Protein AF-A0A6S7JCU4-F1 (afdb_monomer_lite)

Sequence (173 aa):
MGNRPIPNNWPWWSVKTTSAKACEDSYLEITNENRSSEYTNVTKLIKIHRVNGGGKKRCFNTWSDLFYVPKKFSDQWQRISFVFHKNRVFLEVAVPTIMSFLDLHDSWEKHYGLYLPDKYGSINFADGKLVWINYNYDIKFIHPVKFLGNVAKPNREKLKNDIIPYSKRFTKC

Structure (mmCIF, N/CA/C/O backbone):
data_AF-A0A6S7JCU4-F1
#
_entry.id   AF-A0A6S7JCU4-F1
#
loop_
_atom_site.group_PDB
_atom_site.id
_atom_site.type_symbol
_atom_site.label_atom_id
_atom_site.label_alt_id
_atom_site.label_comp_id
_atom_site.label_asym_id
_atom_site.label_entity_id
_atom_site.label_seq_id
_atom_site.pdbx_PDB_ins_code
_atom_site.Cartn_x
_atom_site.Cartn_y
_atom_site.Cartn_z
_atom_site.occupancy
_atom_site.B_iso_or_equiv
_atom_site.auth_seq_id
_atom_site.auth_comp_id
_atom_site.auth_asym_id
_atom_site.auth_atom_id
_atom_site.pdbx_PDB_model_num
ATOM 1 N N . MET A 1 1 ? -5.133 -7.467 2.052 1.00 45.09 1 MET A N 1
ATOM 2 C CA . MET A 1 1 ? -3.707 -7.482 2.459 1.00 45.09 1 MET A CA 1
ATOM 3 C C . MET A 1 1 ? -3.314 -8.827 3.046 1.00 45.09 1 MET A C 1
ATOM 5 O O . MET A 1 1 ? -3.992 -9.328 3.939 1.00 45.09 1 MET A O 1
ATOM 9 N N . GLY A 1 2 ? -2.317 -9.487 2.458 1.00 36.84 2 GLY A N 1
ATOM 10 C CA . GLY A 1 2 ? -1.890 -10.826 2.863 1.00 36.84 2 GLY A CA 1
ATOM 11 C C . GLY A 1 2 ? -0.999 -10.787 4.094 1.00 36.84 2 GLY A C 1
ATOM 12 O O . GLY A 1 2 ? -0.204 -9.870 4.236 1.00 36.84 2 GLY A O 1
ATOM 13 N N . ASN A 1 3 ? -1.089 -11.820 4.930 1.00 41.53 3 ASN A N 1
ATOM 14 C CA . ASN A 1 3 ? -0.153 -12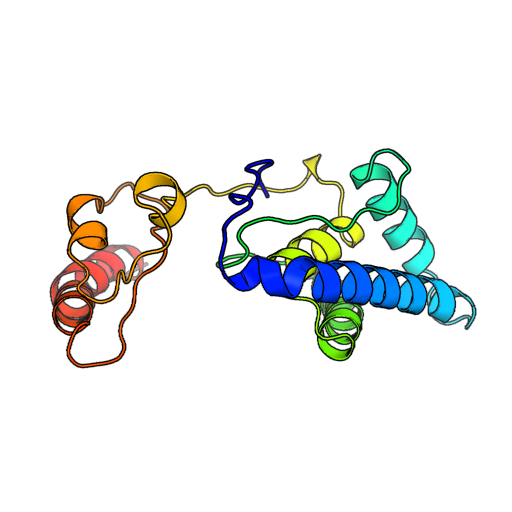.093 6.022 1.00 41.53 3 ASN A CA 1
ATOM 15 C C . ASN A 1 3 ? 1.227 -12.514 5.474 1.00 41.53 3 ASN A C 1
ATOM 17 O O . ASN A 1 3 ? 1.733 -13.570 5.842 1.00 41.53 3 ASN A O 1
ATOM 21 N N . ARG A 1 4 ? 1.812 -11.766 4.531 1.00 52.41 4 ARG A N 1
ATOM 22 C CA . ARG A 1 4 ? 3.195 -11.985 4.104 1.00 52.41 4 ARG A CA 1
ATOM 23 C C . ARG A 1 4 ? 4.065 -11.045 4.930 1.00 52.41 4 ARG A C 1
ATOM 25 O O . ARG A 1 4 ? 4.044 -9.844 4.665 1.00 52.41 4 ARG A O 1
ATOM 32 N N . PRO A 1 5 ? 4.748 -11.550 5.969 1.00 55.94 5 PRO A N 1
ATOM 33 C CA . PRO A 1 5 ? 5.601 -10.708 6.785 1.00 55.94 5 PRO A CA 1
ATOM 34 C C . PRO A 1 5 ? 6.738 -10.171 5.914 1.00 55.94 5 PRO A C 1
ATOM 36 O O . PRO A 1 5 ? 7.469 -10.943 5.297 1.00 55.94 5 PRO A O 1
ATOM 39 N N . ILE A 1 6 ? 6.871 -8.847 5.851 1.00 57.78 6 ILE A N 1
ATOM 40 C CA . ILE A 1 6 ? 8.002 -8.194 5.184 1.00 57.78 6 ILE A CA 1
ATOM 41 C C . ILE A 1 6 ? 9.297 -8.612 5.921 1.00 57.78 6 ILE A C 1
ATOM 43 O O . ILE A 1 6 ? 9.316 -8.580 7.160 1.00 57.78 6 ILE A O 1
ATOM 47 N N . PRO A 1 7 ? 10.383 -8.980 5.210 1.00 62.50 7 PRO A N 1
ATOM 48 C CA . PRO A 1 7 ? 11.634 -9.444 5.818 1.00 62.50 7 PRO A CA 1
ATOM 49 C C . PRO A 1 7 ? 12.186 -8.474 6.868 1.00 62.50 7 PRO A C 1
ATOM 51 O O . PRO A 1 7 ? 12.237 -7.273 6.624 1.00 62.50 7 PRO A O 1
ATOM 54 N N . ASN A 1 8 ? 12.645 -8.963 8.027 1.00 61.00 8 ASN A N 1
ATOM 55 C CA . ASN A 1 8 ? 13.107 -8.117 9.147 1.00 61.00 8 ASN A CA 1
ATOM 56 C C . ASN A 1 8 ? 14.297 -7.194 8.820 1.00 61.00 8 ASN A C 1
ATOM 58 O O . ASN A 1 8 ? 14.528 -6.232 9.545 1.00 61.00 8 ASN A O 1
ATOM 62 N N . ASN A 1 9 ? 15.023 -7.460 7.736 1.00 61.03 9 ASN A N 1
ATOM 63 C CA . ASN A 1 9 ? 16.166 -6.685 7.254 1.00 61.03 9 ASN A CA 1
ATOM 64 C C . ASN A 1 9 ? 15.806 -5.655 6.160 1.00 61.03 9 ASN A C 1
ATOM 66 O O . ASN A 1 9 ? 16.706 -5.125 5.510 1.00 61.03 9 ASN A O 1
ATOM 70 N N . TRP A 1 10 ? 14.518 -5.370 5.924 1.00 61.19 10 TRP A N 1
ATOM 71 C CA . TRP A 1 10 ? 14.108 -4.273 5.040 1.00 61.19 10 TRP A CA 1
ATOM 72 C C . TRP A 1 10 ? 14.743 -2.950 5.508 1.00 61.19 10 TRP A C 1
ATOM 74 O O . TRP A 1 10 ? 14.590 -2.599 6.677 1.00 61.19 10 TRP A O 1
ATOM 84 N N . PRO A 1 11 ? 15.446 -2.192 4.647 1.00 58.72 11 PRO A N 1
ATOM 85 C CA . PRO A 1 11 ? 16.208 -1.008 5.064 1.00 58.72 11 PRO A CA 1
ATOM 86 C C . PRO A 1 11 ? 15.368 0.067 5.763 1.00 58.72 11 PRO A C 1
ATOM 88 O O . PRO A 1 11 ? 15.850 0.760 6.656 1.00 58.72 11 PRO A O 1
ATOM 91 N N . TRP A 1 12 ? 14.088 0.163 5.405 1.00 58.47 12 TRP A N 1
ATOM 92 C CA . TRP A 1 12 ? 13.142 1.097 6.014 1.00 58.47 12 TRP A CA 1
ATOM 93 C C . TRP A 1 12 ? 12.634 0.629 7.386 1.00 58.47 12 TRP A C 1
ATOM 95 O O . TRP A 1 12 ? 11.926 1.363 8.066 1.00 58.47 12 TRP A O 1
ATOM 105 N N . TRP A 1 13 ? 13.042 -0.553 7.860 1.00 53.59 13 TRP A N 1
ATOM 106 C CA . TRP A 1 13 ? 12.773 -1.004 9.223 1.00 53.59 13 TRP A CA 1
ATOM 107 C C . TRP A 1 13 ? 13.677 -0.387 10.292 1.00 53.59 13 TRP A C 1
ATOM 109 O O . TRP A 1 13 ? 13.355 -0.503 11.470 1.00 53.59 13 TRP A O 1
ATOM 119 N N . SER A 1 14 ? 14.756 0.322 9.961 1.00 51.97 14 SER A N 1
ATOM 120 C CA . SER A 1 14 ? 15.381 1.200 10.969 1.00 51.97 14 SER A CA 1
ATOM 121 C C . SER A 1 14 ? 14.414 2.316 11.408 1.00 51.97 14 SER A C 1
ATOM 123 O O . SER A 1 14 ? 14.497 2.802 12.530 1.00 51.97 14 SER A O 1
ATOM 125 N N . VAL A 1 15 ? 13.403 2.614 10.576 1.00 55.12 15 VAL A N 1
ATOM 126 C CA . VAL A 1 15 ? 12.231 3.449 10.885 1.00 55.12 15 VAL A CA 1
ATOM 127 C C . VAL A 1 15 ? 11.149 2.662 11.646 1.00 55.12 15 VAL A C 1
ATOM 129 O O . VAL A 1 15 ? 10.145 3.238 12.029 1.00 55.12 15 VAL A O 1
ATOM 132 N N . LYS A 1 16 ? 11.290 1.354 11.911 1.00 51.50 16 LYS A N 1
ATOM 133 C CA . LYS A 1 16 ? 10.246 0.505 12.535 1.00 51.50 16 LYS A CA 1
ATOM 134 C C . LYS A 1 16 ? 9.986 0.880 13.991 1.00 51.50 16 LYS A C 1
ATOM 136 O O . LYS A 1 16 ? 8.832 0.876 14.399 1.00 51.50 16 LYS A O 1
ATOM 141 N N . THR A 1 17 ? 11.013 1.255 14.759 1.00 57.59 17 THR A N 1
ATOM 142 C CA . THR A 1 17 ? 10.837 1.764 16.134 1.00 57.59 17 THR A CA 1
ATOM 143 C C . THR A 1 17 ? 10.120 3.112 16.126 1.00 57.59 17 THR A C 1
ATOM 145 O O . THR A 1 17 ? 9.169 3.309 16.879 1.00 57.59 17 THR A O 1
ATOM 148 N N . THR A 1 18 ? 10.494 4.004 15.206 1.00 70.69 18 THR A N 1
ATOM 149 C CA . THR A 1 18 ? 9.837 5.303 15.013 1.00 70.69 18 THR A CA 1
ATOM 150 C C . THR A 1 18 ? 8.414 5.156 14.479 1.00 70.69 18 THR A C 1
ATOM 152 O O . THR A 1 18 ? 7.515 5.833 14.953 1.00 70.69 18 THR A O 1
ATOM 155 N N . SER A 1 19 ? 8.176 4.245 13.536 1.00 75.50 19 SER A N 1
ATOM 156 C CA . SER A 1 19 ? 6.889 4.062 12.865 1.00 75.50 19 SER A CA 1
ATOM 157 C C . SER A 1 19 ? 5.906 3.254 13.703 1.00 75.50 19 SER A C 1
ATOM 159 O O . SER A 1 19 ? 4.707 3.489 13.592 1.00 75.50 19 SER A O 1
ATOM 161 N N . ALA A 1 20 ? 6.374 2.309 14.525 1.00 79.06 20 ALA A N 1
ATOM 162 C CA . ALA A 1 20 ? 5.527 1.625 15.498 1.00 79.06 20 ALA A CA 1
ATOM 163 C C . ALA A 1 20 ? 5.066 2.605 16.580 1.00 79.06 20 ALA A C 1
ATOM 165 O O . ALA A 1 20 ? 3.872 2.667 16.857 1.00 79.06 20 ALA A O 1
ATOM 166 N N . LYS A 1 21 ? 5.984 3.430 17.104 1.00 85.62 21 LYS A N 1
ATOM 167 C CA . LYS A 1 21 ? 5.645 4.496 18.051 1.00 85.62 21 LYS A CA 1
ATOM 168 C C . LYS A 1 21 ? 4.708 5.537 17.431 1.00 85.62 21 LYS A C 1
ATOM 170 O O . LYS A 1 21 ? 3.657 5.804 17.986 1.00 85.62 21 LYS A O 1
ATOM 175 N N . ALA A 1 22 ? 5.010 6.025 16.230 1.00 90.06 22 ALA A N 1
ATOM 176 C CA . ALA A 1 22 ? 4.137 6.944 15.501 1.00 90.06 22 ALA A CA 1
ATOM 177 C C . ALA A 1 22 ? 2.741 6.359 15.229 1.00 90.06 22 ALA A C 1
ATOM 179 O O . ALA A 1 22 ? 1.742 7.077 15.235 1.00 90.06 22 ALA A O 1
ATOM 180 N N . CYS A 1 23 ? 2.655 5.052 14.967 1.00 91.31 23 CYS A N 1
ATOM 181 C CA . CYS A 1 23 ? 1.381 4.362 14.798 1.00 91.31 23 CYS A CA 1
ATOM 182 C C . CYS A 1 23 ? 0.611 4.267 16.124 1.00 91.31 23 CYS A C 1
ATOM 184 O O . CYS A 1 23 ? -0.602 4.473 16.137 1.00 91.31 23 CYS A O 1
ATOM 186 N N . GLU A 1 24 ? 1.299 4.008 17.237 1.00 91.06 24 GLU A N 1
ATOM 187 C CA . GLU A 1 24 ? 0.706 4.064 18.574 1.00 91.06 24 GLU A CA 1
ATOM 188 C C . GLU A 1 24 ? 0.193 5.473 18.905 1.00 91.06 24 GLU A C 1
ATOM 190 O O . GLU A 1 24 ? -0.968 5.612 19.292 1.00 91.06 24 GLU A O 1
ATOM 195 N N . ASP A 1 25 ? 0.996 6.510 18.662 1.00 91.88 25 ASP A N 1
ATOM 196 C CA . ASP A 1 25 ? 0.612 7.914 18.846 1.00 91.88 25 ASP A CA 1
ATOM 197 C C . ASP A 1 25 ? -0.621 8.265 17.991 1.00 91.88 25 ASP A C 1
ATOM 199 O O . ASP A 1 25 ? -1.585 8.849 18.489 1.00 91.88 25 ASP A O 1
ATOM 203 N N . SER A 1 26 ? -0.653 7.802 16.735 1.00 92.56 26 SER A N 1
ATOM 204 C CA . SER A 1 26 ? -1.806 7.967 15.835 1.00 92.56 26 SER A CA 1
ATOM 205 C C . SER A 1 26 ? -3.061 7.279 16.369 1.00 92.56 26 SER A C 1
ATOM 207 O O . SER A 1 26 ? -4.155 7.842 16.323 1.00 92.56 26 SER A O 1
ATOM 209 N N . TYR A 1 27 ? -2.922 6.053 16.884 1.00 90.88 27 TYR A N 1
ATOM 210 C CA . TYR A 1 27 ? -4.028 5.328 17.502 1.00 90.88 27 TYR A CA 1
ATOM 211 C C . TYR A 1 27 ? -4.560 6.098 18.716 1.00 90.88 27 TYR A C 1
ATOM 213 O O . TYR A 1 27 ? -5.773 6.247 18.865 1.00 90.88 27 TYR A O 1
ATOM 221 N N . LEU A 1 28 ? -3.666 6.595 19.578 1.00 90.69 28 LEU A N 1
ATOM 222 C CA . LEU A 1 28 ? -4.034 7.365 20.764 1.00 90.69 28 LEU A CA 1
ATOM 223 C C . LEU A 1 28 ? -4.781 8.646 20.390 1.00 90.69 28 LEU A C 1
ATOM 225 O O . LEU A 1 28 ? -5.834 8.902 20.972 1.00 90.69 28 LEU A O 1
ATOM 229 N N . GLU A 1 29 ? -4.298 9.391 19.397 1.00 90.75 29 GLU A N 1
ATOM 230 C CA . GLU A 1 29 ? -4.953 10.591 18.867 1.00 90.75 29 GLU A CA 1
ATOM 231 C C . GLU A 1 29 ? -6.385 10.287 18.404 1.00 90.75 29 GLU A C 1
ATOM 233 O O . GLU A 1 29 ? -7.329 10.873 18.934 1.00 90.75 29 GLU A O 1
ATOM 238 N N . ILE A 1 30 ? -6.572 9.267 17.557 1.00 88.88 30 ILE A N 1
ATOM 239 C CA . ILE A 1 30 ? -7.904 8.829 17.095 1.00 88.88 30 ILE A CA 1
ATOM 240 C C . ILE A 1 30 ? -8.810 8.455 18.275 1.00 88.88 30 ILE A C 1
ATOM 242 O O . ILE A 1 30 ? -9.998 8.778 18.290 1.00 88.88 30 ILE A O 1
ATOM 246 N N . THR A 1 31 ? -8.277 7.769 19.291 1.00 83.75 31 THR A N 1
ATOM 247 C CA . THR A 1 31 ? -9.078 7.398 20.467 1.00 83.75 31 THR A CA 1
ATOM 248 C C . THR A 1 31 ? -9.389 8.559 21.407 1.00 83.75 31 THR A C 1
ATOM 250 O O . THR A 1 31 ? -10.405 8.503 22.099 1.00 83.75 31 THR A O 1
ATOM 253 N N . ASN A 1 32 ? -8.546 9.589 21.449 1.00 79.88 32 ASN A N 1
ATOM 254 C CA . ASN A 1 32 ? -8.730 10.757 22.306 1.00 79.88 32 ASN A CA 1
ATOM 255 C C . ASN A 1 32 ? -9.703 11.768 21.683 1.00 79.88 32 ASN A C 1
ATOM 257 O O . ASN A 1 32 ? -10.518 12.333 22.411 1.00 79.88 32 ASN A O 1
ATOM 261 N N . GLU A 1 33 ? -9.699 11.924 20.354 1.00 65.50 33 GLU A N 1
ATOM 262 C CA . GLU A 1 33 ? -10.695 12.714 19.602 1.00 65.50 33 GLU A CA 1
ATOM 263 C C . GLU A 1 33 ? -12.131 12.193 19.786 1.00 65.50 33 GLU A C 1
ATOM 265 O O . GLU A 1 33 ? -13.103 12.937 19.688 1.00 65.50 33 GLU A O 1
ATOM 270 N N . ASN A 1 34 ? -12.268 10.926 20.175 1.00 57.84 34 ASN A N 1
ATOM 271 C CA . ASN A 1 34 ? -13.529 10.276 20.532 1.00 57.84 34 ASN A CA 1
ATOM 272 C C . ASN A 1 34 ? -14.225 10.902 21.771 1.00 57.84 34 ASN A C 1
ATOM 274 O O . ASN A 1 34 ? -15.352 10.532 22.093 1.00 57.84 34 ASN A O 1
ATOM 278 N N . ARG A 1 35 ? -13.560 11.820 22.497 1.00 54.25 35 ARG A N 1
ATOM 279 C CA . ARG A 1 35 ? -14.116 12.541 23.661 1.00 54.25 35 ARG A CA 1
ATOM 280 C C . ARG A 1 35 ? -14.820 13.854 23.302 1.00 54.25 35 ARG A C 1
ATOM 282 O O . ARG A 1 35 ? -15.576 14.354 24.130 1.00 54.25 35 ARG A O 1
ATOM 289 N N . SER A 1 36 ? -14.612 14.396 22.100 1.00 50.78 36 SER A N 1
ATOM 290 C CA . SER A 1 36 ? -15.392 15.523 21.573 1.00 50.78 36 SER A CA 1
ATOM 291 C C . SER A 1 36 ? -16.526 14.985 20.697 1.00 50.78 36 SER A C 1
ATOM 293 O O . SER A 1 36 ? -16.289 14.239 19.753 1.00 50.78 36 SER A O 1
ATOM 295 N N . SER A 1 37 ? -17.761 15.339 21.037 1.00 48.50 37 SER A N 1
ATOM 296 C CA . SER A 1 37 ? -19.053 14.751 20.639 1.00 48.50 37 SER A CA 1
ATOM 297 C C . SER A 1 37 ? -19.411 14.685 19.138 1.00 48.50 37 SER A C 1
ATOM 299 O O . SER A 1 37 ? -20.531 14.301 18.810 1.00 48.50 37 SER A O 1
ATOM 301 N N . GLU A 1 38 ? -18.502 14.989 18.211 1.00 53.03 38 GLU A N 1
ATOM 302 C CA . GLU A 1 38 ? -18.764 15.008 16.759 1.00 53.03 38 GLU A CA 1
ATOM 303 C C . GLU A 1 38 ? -18.517 13.664 16.039 1.00 53.03 38 GLU A C 1
ATOM 305 O O . GLU A 1 38 ? -18.785 13.530 14.845 1.00 53.03 38 GLU A O 1
ATOM 310 N N . TYR A 1 39 ? -18.031 12.639 16.748 1.00 55.59 39 TYR A N 1
ATOM 311 C CA . TYR A 1 39 ? -17.500 11.410 16.144 1.00 55.59 39 TYR A CA 1
ATOM 312 C C . TYR A 1 39 ? -18.210 10.120 16.589 1.00 55.59 39 TYR A C 1
ATOM 314 O O . TYR A 1 39 ? -17.584 9.147 17.009 1.00 55.59 39 TYR A O 1
ATOM 322 N N . THR A 1 40 ? -19.527 10.029 16.401 1.00 52.94 40 THR A N 1
ATOM 323 C CA . THR A 1 40 ? -20.306 8.788 16.631 1.00 52.94 40 THR A CA 1
ATOM 324 C C . THR A 1 40 ? -19.774 7.567 15.854 1.00 52.94 40 THR A C 1
ATOM 326 O O . THR A 1 40 ? -20.007 6.426 16.253 1.00 52.94 40 THR A O 1
ATOM 329 N N . ASN A 1 41 ? -18.995 7.775 14.785 1.00 70.00 41 ASN A N 1
ATOM 330 C CA . ASN A 1 41 ? -18.390 6.704 13.987 1.00 70.00 41 ASN A CA 1
ATOM 331 C C . ASN A 1 41 ? -17.039 6.171 14.509 1.00 70.00 41 ASN A C 1
ATOM 333 O O . ASN A 1 41 ? -16.656 5.063 14.128 1.00 70.00 41 ASN A O 1
ATOM 337 N N . VAL A 1 42 ? -16.316 6.878 15.386 1.00 78.94 42 VAL A N 1
ATOM 338 C CA . VAL A 1 42 ? -14.946 6.472 15.774 1.00 78.94 42 VAL A CA 1
ATOM 339 C C . VAL A 1 42 ? -14.943 5.243 16.686 1.00 78.94 42 VAL A C 1
ATOM 341 O O . VAL A 1 42 ? -14.138 4.332 16.491 1.00 78.94 42 VAL A O 1
ATOM 344 N N . THR A 1 43 ? -15.918 5.110 17.588 1.00 84.44 43 THR A N 1
ATOM 345 C CA . THR A 1 43 ? -16.090 3.890 18.402 1.00 84.44 43 THR A CA 1
ATOM 346 C C . THR A 1 43 ? -16.306 2.636 17.547 1.00 84.44 43 THR A C 1
ATOM 348 O O . THR A 1 43 ? -15.755 1.575 17.856 1.00 84.44 43 THR A O 1
ATOM 351 N N . LYS A 1 44 ? -17.052 2.745 16.437 1.00 89.00 44 LYS A N 1
ATOM 352 C CA . LYS A 1 44 ? -17.249 1.631 15.495 1.00 89.00 44 LYS A CA 1
ATOM 353 C C . LYS A 1 44 ? -15.937 1.254 14.805 1.00 89.00 44 LYS A C 1
ATOM 355 O O . LYS A 1 44 ? -15.598 0.074 14.780 1.00 89.00 44 LYS A O 1
ATOM 360 N N . LEU A 1 45 ? -15.188 2.242 14.314 1.00 91.12 45 LEU A N 1
ATOM 361 C CA . LEU A 1 45 ? -13.888 2.039 13.666 1.00 91.12 45 LEU A CA 1
ATOM 362 C C . LEU A 1 45 ? -12.882 1.360 14.611 1.00 91.12 45 LEU A C 1
ATOM 364 O O . LEU A 1 45 ? -12.231 0.385 14.242 1.00 91.12 45 LEU A O 1
ATOM 368 N N . ILE A 1 46 ? -12.808 1.810 15.868 1.00 91.44 46 ILE A N 1
ATOM 369 C CA . ILE A 1 46 ? -11.951 1.195 16.894 1.00 91.44 46 ILE A CA 1
ATOM 370 C C . ILE A 1 46 ? -12.374 -0.250 17.170 1.00 91.44 46 ILE A C 1
ATOM 372 O O . ILE A 1 46 ? -11.520 -1.126 17.312 1.00 91.44 46 ILE A O 1
ATOM 376 N N . LYS A 1 47 ? -13.683 -0.526 17.248 1.00 92.69 47 LYS A N 1
ATOM 377 C CA . LYS A 1 47 ? -14.184 -1.891 17.450 1.00 92.69 47 LYS A CA 1
ATOM 378 C C . LYS A 1 47 ? -13.760 -2.807 16.301 1.00 92.69 47 LYS A C 1
ATOM 380 O O . LYS A 1 47 ? -13.240 -3.885 16.577 1.00 92.69 47 LYS A O 1
ATOM 385 N N . ILE A 1 48 ? -13.925 -2.371 15.050 1.00 94.69 48 ILE A N 1
ATOM 386 C CA . ILE A 1 48 ? -13.488 -3.115 13.855 1.00 94.69 48 ILE A CA 1
ATOM 387 C C . ILE A 1 48 ? -11.978 -3.381 13.920 1.00 94.69 48 ILE A C 1
ATOM 389 O O . ILE A 1 48 ? -11.552 -4.533 13.837 1.00 94.69 48 ILE A O 1
ATOM 393 N N . HIS A 1 49 ? -11.177 -2.350 14.193 1.00 94.50 49 HIS A N 1
ATOM 394 C CA . HIS A 1 49 ? -9.726 -2.477 14.332 1.00 94.50 49 HIS A CA 1
ATOM 395 C C . HIS A 1 49 ? -9.316 -3.487 15.409 1.00 94.50 49 HIS A C 1
ATOM 397 O O . HIS A 1 49 ? -8.446 -4.330 15.184 1.00 94.50 49 HIS A O 1
ATOM 403 N N . ARG A 1 50 ? -9.961 -3.458 16.581 1.00 94.12 50 ARG A N 1
ATOM 404 C CA . ARG A 1 50 ? -9.678 -4.425 17.651 1.00 94.12 50 ARG A CA 1
ATOM 405 C C . ARG A 1 50 ? -10.062 -5.845 17.258 1.00 94.12 50 ARG A C 1
ATOM 407 O O . ARG A 1 50 ? -9.333 -6.759 17.630 1.00 94.12 50 ARG A O 1
ATOM 414 N N . VAL A 1 51 ? -11.156 -6.046 16.520 1.00 95.88 51 VAL A N 1
ATOM 415 C CA . VAL A 1 51 ? -11.518 -7.372 15.988 1.00 95.88 51 VAL A CA 1
ATOM 416 C C . VAL A 1 51 ? -10.418 -7.874 15.052 1.00 95.88 51 VAL A C 1
ATOM 418 O O . VAL A 1 51 ? -9.878 -8.954 15.282 1.00 95.88 51 VAL A O 1
ATOM 421 N N . ASN A 1 52 ? -9.987 -7.045 14.099 1.00 95.00 52 ASN A N 1
ATOM 422 C CA . ASN A 1 52 ? -8.866 -7.351 13.204 1.00 95.00 52 ASN A CA 1
ATOM 423 C C . ASN A 1 52 ? -7.557 -7.643 13.966 1.00 95.00 52 ASN A C 1
ATOM 425 O O . ASN A 1 52 ? -6.736 -8.453 13.536 1.00 95.00 52 ASN A O 1
ATOM 429 N N . GLY A 1 53 ? -7.360 -7.007 15.124 1.00 92.62 53 GLY A N 1
ATOM 430 C CA . GLY A 1 53 ? -6.213 -7.199 16.014 1.00 92.62 53 GLY A CA 1
ATOM 431 C C . GLY A 1 53 ? -6.331 -8.366 17.002 1.00 92.62 53 GLY A C 1
ATOM 432 O O . GLY A 1 53 ? -5.461 -8.514 17.871 1.00 92.62 53 GLY A O 1
ATOM 433 N N . GLY A 1 54 ? -7.388 -9.183 16.930 1.00 92.88 54 GLY A N 1
ATOM 434 C CA . GLY A 1 54 ? -7.645 -10.258 17.895 1.00 92.88 54 GLY A CA 1
ATOM 435 C C . GLY A 1 54 ? -7.801 -9.730 19.327 1.00 92.88 54 GLY A C 1
ATOM 436 O O . GLY A 1 54 ? -7.178 -10.237 20.257 1.00 92.88 54 GLY A O 1
ATOM 437 N N . GLY A 1 55 ? -8.531 -8.625 19.489 1.00 90.88 55 GLY A N 1
ATOM 438 C CA . GLY A 1 55 ? -8.772 -7.917 20.752 1.00 90.88 55 GLY A CA 1
ATOM 439 C C . GLY A 1 55 ? -7.676 -6.926 21.168 1.00 90.88 55 GLY A C 1
ATOM 440 O O . GLY A 1 55 ? -7.910 -6.086 22.049 1.00 90.88 55 GLY A O 1
ATOM 441 N N . LYS A 1 56 ? -6.501 -6.976 20.528 1.00 88.50 56 LYS A N 1
ATOM 442 C CA . LYS A 1 56 ? -5.341 -6.119 20.823 1.00 88.50 56 LYS A CA 1
ATOM 443 C C . LYS A 1 56 ? -5.291 -4.905 19.893 1.00 88.50 56 LYS A C 1
ATOM 445 O O . LYS A 1 56 ? -5.755 -4.968 18.760 1.00 88.50 56 LYS A O 1
ATOM 450 N N . LYS A 1 57 ? -4.689 -3.813 20.370 1.00 87.50 57 LYS A N 1
ATOM 451 C CA . LYS A 1 57 ? -4.322 -2.655 19.541 1.00 87.50 57 LYS A CA 1
ATOM 452 C C . LYS A 1 57 ? -3.074 -3.049 18.753 1.00 87.50 57 LYS A C 1
ATOM 454 O O . LYS A 1 57 ? -2.050 -3.333 19.374 1.00 87.50 57 LYS A O 1
ATOM 459 N N . ARG A 1 58 ? -3.168 -3.180 17.430 1.00 87.56 58 ARG A N 1
ATOM 460 C CA . ARG A 1 58 ? -2.050 -3.655 16.601 1.00 87.56 58 ARG A CA 1
ATOM 461 C C . ARG A 1 58 ? -1.760 -2.663 15.492 1.00 87.56 58 ARG A C 1
ATOM 463 O O . ARG A 1 58 ? -2.661 -2.256 14.776 1.00 87.56 58 ARG A O 1
ATOM 470 N N . CYS A 1 59 ? -0.486 -2.367 15.295 1.00 88.56 59 CYS A N 1
ATOM 471 C CA . CYS A 1 59 ? -0.020 -1.770 14.053 1.00 88.56 59 CYS A CA 1
ATOM 472 C C . CYS A 1 59 ? 0.204 -2.899 13.049 1.00 88.56 59 CYS A C 1
ATOM 474 O O . CYS A 1 59 ? 0.999 -3.811 13.293 1.00 88.56 59 CYS A O 1
ATOM 476 N N . PHE A 1 60 ? -0.539 -2.868 11.949 1.00 88.62 60 PHE A N 1
ATOM 477 C CA . PHE A 1 60 ? -0.413 -3.852 10.881 1.00 88.62 60 PHE A CA 1
ATOM 478 C C . PHE A 1 60 ? 0.684 -3.425 9.915 1.00 88.62 60 PHE A C 1
ATOM 480 O O . PHE A 1 60 ? 0.999 -2.243 9.813 1.00 88.62 60 PHE A O 1
ATOM 487 N N . ASN A 1 61 ? 1.274 -4.386 9.209 1.00 83.69 61 ASN A N 1
ATOM 488 C CA . ASN A 1 61 ? 2.255 -4.102 8.173 1.00 83.69 61 ASN A CA 1
ATOM 489 C C . ASN A 1 61 ? 2.073 -5.015 6.960 1.00 83.69 61 ASN A C 1
ATOM 491 O O . ASN A 1 61 ? 1.668 -6.169 7.092 1.00 83.69 61 ASN A O 1
ATOM 495 N N . THR A 1 62 ? 2.323 -4.460 5.779 1.00 81.56 62 THR A N 1
ATOM 496 C CA . THR A 1 62 ? 2.328 -5.152 4.485 1.00 81.56 62 THR A CA 1
ATOM 497 C C . THR A 1 62 ? 2.877 -4.203 3.425 1.00 81.56 62 THR A C 1
ATOM 499 O O . THR A 1 62 ? 2.901 -2.990 3.623 1.00 81.56 62 THR A O 1
ATOM 502 N N . TRP A 1 63 ? 3.266 -4.750 2.276 1.00 81.69 63 TRP A N 1
ATOM 503 C CA . TRP A 1 63 ? 3.477 -3.952 1.076 1.00 81.69 63 TRP A CA 1
ATOM 504 C C . TRP A 1 63 ? 2.219 -3.141 0.734 1.00 81.69 63 TRP A C 1
ATOM 506 O O . TRP A 1 63 ? 1.117 -3.702 0.697 1.00 81.69 63 TRP A O 1
ATOM 516 N N . SER A 1 64 ? 2.400 -1.842 0.489 1.00 84.25 64 SER A N 1
ATOM 517 C CA . SER A 1 64 ? 1.321 -0.854 0.314 1.00 84.25 64 SER A CA 1
ATOM 518 C C . SER A 1 64 ? 1.457 -0.047 -0.982 1.00 84.25 64 SER A C 1
ATOM 520 O O . SER A 1 64 ? 0.966 1.076 -1.066 1.00 84.25 64 SER A O 1
ATOM 522 N N . ASP A 1 65 ? 2.125 -0.603 -1.993 1.00 83.75 65 ASP A N 1
ATOM 523 C CA . ASP A 1 65 ? 2.391 0.071 -3.271 1.00 83.75 65 ASP A CA 1
ATOM 524 C C . ASP A 1 65 ? 1.131 0.349 -4.094 1.00 83.75 65 ASP A C 1
ATOM 526 O O . ASP A 1 65 ? 1.051 1.354 -4.797 1.00 83.75 65 ASP A O 1
ATOM 530 N N . LEU A 1 66 ? 0.145 -0.546 -4.007 1.00 85.75 66 LEU A N 1
ATOM 531 C CA . LEU A 1 66 ? -1.137 -0.419 -4.683 1.00 85.75 66 LEU A CA 1
ATOM 532 C C . LEU A 1 66 ? -2.255 -0.864 -3.745 1.00 85.75 66 LEU A C 1
ATOM 534 O O . LEU A 1 66 ? -2.271 -1.997 -3.261 1.00 85.75 66 LEU A O 1
ATOM 538 N N . PHE A 1 67 ? -3.210 0.027 -3.513 1.00 90.38 67 PHE A N 1
ATOM 539 C CA . PHE A 1 67 ? -4.413 -0.254 -2.745 1.00 90.38 67 PHE A CA 1
ATOM 540 C C . PHE A 1 67 ? -5.572 0.587 -3.277 1.00 90.38 67 PHE A C 1
ATOM 542 O O . PHE A 1 67 ? -5.375 1.618 -3.919 1.00 90.38 67 PHE A O 1
ATOM 549 N N . TYR A 1 68 ? -6.789 0.132 -3.003 1.00 92.25 68 TYR A N 1
ATOM 550 C CA . TYR A 1 68 ? -8.015 0.825 -3.365 1.00 92.25 68 TYR A CA 1
ATOM 551 C C . TYR A 1 68 ? -8.911 0.938 -2.138 1.00 92.25 68 TYR A C 1
ATOM 553 O O . TYR A 1 68 ? -9.097 -0.031 -1.402 1.00 92.25 68 TYR A O 1
ATOM 561 N N . VAL A 1 69 ? -9.474 2.127 -1.934 1.00 94.25 69 VAL A N 1
ATOM 562 C CA . VAL A 1 69 ? -10.439 2.399 -0.871 1.00 94.25 69 VAL A CA 1
ATOM 563 C C . VAL A 1 69 ? -11.777 2.725 -1.528 1.00 94.25 69 VAL A C 1
ATOM 565 O O . VAL A 1 69 ? -11.883 3.749 -2.208 1.00 94.25 69 VAL A O 1
ATOM 568 N N . PRO A 1 70 ? -12.807 1.879 -1.349 1.00 95.06 70 PRO A N 1
ATOM 569 C CA . PRO A 1 70 ? -14.143 2.156 -1.858 1.00 95.06 70 PRO A CA 1
ATOM 570 C C . PRO A 1 70 ? -14.673 3.516 -1.396 1.00 95.06 70 PRO A C 1
ATOM 572 O O . PRO A 1 70 ? -14.498 3.888 -0.236 1.00 95.06 70 PRO A O 1
ATOM 575 N N . LYS A 1 71 ? -15.414 4.215 -2.267 1.00 95.88 71 LYS A N 1
ATOM 576 C CA . LYS A 1 71 ? -15.981 5.550 -1.983 1.00 95.88 71 LYS A CA 1
ATOM 577 C C . LYS A 1 71 ? -16.757 5.616 -0.662 1.00 95.88 71 LYS A C 1
ATOM 579 O O . LYS A 1 71 ? -16.667 6.612 0.036 1.00 95.88 71 LYS A O 1
ATOM 584 N N . LYS A 1 72 ? -17.462 4.546 -0.271 1.00 94.25 72 LYS A N 1
ATOM 585 C CA . LYS A 1 72 ? -18.186 4.475 1.016 1.00 94.25 72 LYS A CA 1
ATOM 586 C C . LYS A 1 72 ? -17.301 4.696 2.256 1.00 94.25 72 LYS A C 1
ATOM 588 O O . LYS A 1 72 ? -17.827 4.985 3.322 1.00 94.25 72 LYS A O 1
ATOM 593 N N . PHE A 1 73 ? -15.983 4.548 2.121 1.00 94.56 73 PHE A N 1
ATOM 594 C CA . PHE A 1 73 ? -15.002 4.755 3.182 1.00 94.56 73 PHE A CA 1
ATOM 595 C C . PHE A 1 73 ? -14.128 6.003 2.970 1.00 94.56 73 PHE A C 1
ATOM 597 O O . PHE A 1 73 ? -13.209 6.216 3.758 1.00 94.56 73 PHE A O 1
ATOM 604 N N . SER A 1 74 ? -14.369 6.828 1.938 1.00 93.38 74 SER A N 1
ATOM 605 C CA . SER A 1 74 ? -13.471 7.939 1.570 1.00 93.38 74 SER A CA 1
ATOM 606 C C . SER A 1 74 ? -13.250 8.932 2.705 1.00 93.38 74 SER A C 1
ATOM 608 O O . SER A 1 74 ? -12.114 9.304 2.984 1.00 93.38 74 SER A O 1
ATOM 610 N N . ASP A 1 75 ? -14.322 9.319 3.391 1.00 91.88 75 ASP A N 1
ATOM 611 C CA . ASP A 1 75 ? -14.270 10.368 4.411 1.00 91.88 75 ASP A CA 1
ATOM 612 C C . ASP A 1 75 ? -13.544 9.870 5.663 1.00 91.88 75 ASP A C 1
ATOM 614 O O . ASP A 1 75 ? -12.724 10.572 6.253 1.00 91.88 75 ASP A O 1
ATOM 618 N N . GLN A 1 76 ? -13.804 8.616 6.042 1.00 92.69 76 GLN A N 1
ATOM 619 C CA . GLN A 1 76 ? -13.122 7.950 7.150 1.00 92.69 76 GLN A CA 1
ATOM 620 C C . GLN A 1 76 ? -11.640 7.754 6.825 1.00 92.69 76 GLN A C 1
ATOM 622 O O . GLN A 1 76 ? -10.786 8.069 7.649 1.00 92.69 76 GLN A O 1
ATOM 627 N N . TRP A 1 77 ? -11.326 7.298 5.610 1.00 94.69 77 TRP A N 1
ATOM 628 C CA . TRP A 1 77 ? -9.952 7.179 5.138 1.00 94.69 77 TRP A CA 1
ATOM 629 C C . TRP A 1 77 ? -9.227 8.517 5.207 1.00 94.69 77 TRP A C 1
ATOM 631 O O . TRP A 1 77 ? -8.156 8.583 5.799 1.00 94.69 77 TRP A O 1
ATOM 641 N N . GLN A 1 78 ? -9.809 9.586 4.658 1.00 93.44 78 GLN A N 1
ATOM 642 C CA . GLN A 1 78 ? -9.180 10.904 4.632 1.00 93.44 78 GLN A CA 1
ATOM 643 C C . GLN A 1 78 ? -8.829 11.375 6.047 1.00 93.44 78 GLN A C 1
ATOM 645 O O . GLN A 1 78 ? -7.678 11.728 6.298 1.00 93.44 78 GLN A O 1
ATOM 650 N N . ARG A 1 79 ? -9.776 11.292 6.987 1.00 91.94 79 ARG A N 1
ATOM 651 C CA . ARG A 1 79 ? -9.564 11.711 8.381 1.00 91.94 79 ARG A CA 1
ATOM 652 C C . ARG A 1 79 ? -8.479 10.895 9.084 1.00 91.94 79 ARG A C 1
ATOM 654 O O . ARG A 1 79 ? -7.547 11.467 9.637 1.00 91.94 79 ARG A O 1
ATOM 661 N N . ILE A 1 80 ? -8.548 9.565 9.020 1.00 93.94 80 ILE A N 1
ATOM 662 C CA . ILE A 1 80 ? -7.556 8.701 9.683 1.00 93.94 80 ILE A CA 1
ATOM 663 C C . ILE A 1 80 ? -6.184 8.856 9.006 1.00 93.94 80 ILE A C 1
ATOM 665 O O . ILE A 1 80 ? -5.161 8.954 9.681 1.00 93.94 80 ILE A O 1
ATOM 669 N N . SER A 1 81 ? -6.148 8.938 7.674 1.00 94.88 81 SER A N 1
ATOM 670 C CA . SER A 1 81 ? -4.908 9.137 6.918 1.00 94.88 81 SER A CA 1
ATOM 671 C C . SER A 1 81 ? -4.228 10.463 7.254 1.00 94.88 81 SER A C 1
ATOM 673 O O . SER A 1 81 ? -3.002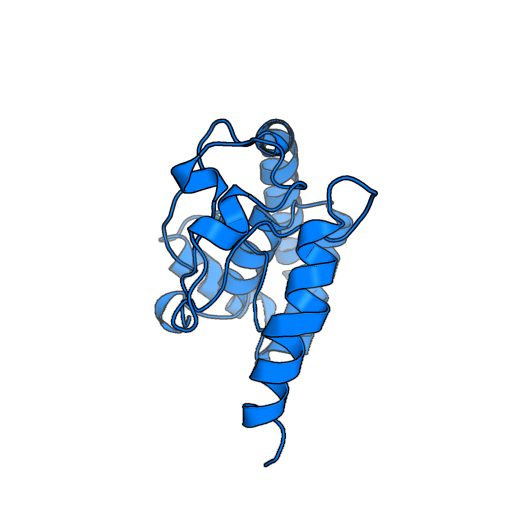 10.497 7.322 1.00 94.88 81 SER A O 1
ATOM 675 N N . PHE A 1 82 ? -4.993 11.521 7.549 1.00 94.50 82 PHE A N 1
ATOM 676 C CA . PHE A 1 82 ? -4.450 12.793 8.020 1.00 94.50 82 PHE A CA 1
ATOM 677 C C . PHE A 1 82 ? -3.707 12.633 9.352 1.00 94.50 82 PHE A C 1
ATOM 679 O O . PHE A 1 82 ? -2.570 13.088 9.464 1.00 94.50 82 PHE A O 1
ATOM 686 N N . VAL A 1 83 ? -4.292 11.923 10.323 1.00 93.69 83 VAL A N 1
ATOM 687 C CA . VAL A 1 83 ? -3.645 11.635 11.617 1.00 93.69 83 VAL A CA 1
ATOM 688 C C . VAL A 1 83 ? -2.361 10.821 11.426 1.00 93.69 83 VAL A C 1
ATOM 690 O O . VAL A 1 83 ? -1.307 11.170 11.957 1.00 93.69 83 VAL A O 1
ATOM 693 N N . PHE A 1 84 ? -2.412 9.763 10.614 1.00 93.81 84 PHE A N 1
ATOM 694 C CA . PHE A 1 84 ? -1.241 8.924 10.336 1.00 93.81 84 PHE A CA 1
ATOM 695 C C . PHE A 1 84 ? -0.134 9.689 9.596 1.00 93.81 84 PHE A C 1
ATOM 697 O O . PHE A 1 84 ? 1.050 9.513 9.889 1.00 93.81 84 PHE A O 1
ATOM 704 N N . HIS A 1 85 ? -0.505 10.567 8.661 1.00 93.06 85 HIS A N 1
ATOM 705 C CA . HIS A 1 85 ? 0.430 11.436 7.953 1.00 93.06 85 HIS A CA 1
ATOM 706 C C . HIS A 1 85 ? 1.068 12.465 8.896 1.00 93.06 85 HIS A C 1
ATOM 708 O O . HIS A 1 85 ? 2.290 12.614 8.898 1.00 93.06 85 HIS A O 1
ATOM 714 N N . LYS A 1 86 ? 0.266 13.128 9.740 1.00 93.62 86 LYS A N 1
ATOM 715 C CA . LYS A 1 86 ? 0.726 14.082 10.763 1.00 93.62 86 LYS A CA 1
ATOM 716 C C . LYS A 1 86 ? 1.773 13.454 11.685 1.00 93.62 86 LYS A C 1
ATOM 718 O O . LYS A 1 86 ? 2.813 14.061 11.929 1.00 93.62 86 LYS A O 1
ATOM 723 N N . ASN A 1 87 ? 1.533 12.220 12.123 1.00 91.44 87 ASN A N 1
ATOM 724 C CA . ASN A 1 87 ? 2.452 11.466 12.977 1.00 91.44 87 ASN A CA 1
ATOM 725 C C . ASN A 1 87 ? 3.597 10.783 12.204 1.00 91.44 87 ASN A C 1
ATOM 727 O O . ASN A 1 87 ? 4.438 10.129 12.812 1.00 91.44 87 ASN A O 1
ATOM 731 N N . ARG A 1 88 ? 3.689 10.965 10.878 1.00 90.56 88 ARG A N 1
ATOM 732 C CA . ARG A 1 88 ? 4.755 10.424 10.012 1.00 90.56 88 ARG A CA 1
ATOM 733 C C . ARG A 1 88 ? 4.860 8.896 10.053 1.00 90.56 88 ARG A C 1
ATOM 735 O O . ARG A 1 88 ? 5.957 8.336 10.015 1.00 90.56 88 ARG A O 1
ATOM 742 N N . VAL A 1 89 ? 3.722 8.207 10.114 1.00 89.62 89 VAL A N 1
ATOM 743 C CA . VAL A 1 89 ? 3.688 6.742 10.038 1.00 89.62 89 VAL A CA 1
ATOM 744 C C . VAL A 1 89 ? 4.094 6.298 8.632 1.00 89.62 89 VAL A C 1
ATOM 746 O O . VAL A 1 89 ? 3.563 6.789 7.636 1.00 89.62 89 VAL A O 1
ATOM 749 N N . PHE A 1 90 ? 5.028 5.351 8.539 1.00 88.94 90 PHE A N 1
ATOM 750 C CA . PHE A 1 90 ? 5.495 4.842 7.253 1.00 88.94 90 PHE A CA 1
ATOM 751 C C . PHE A 1 90 ? 4.369 4.127 6.495 1.00 88.94 90 PHE A C 1
ATOM 753 O O . PHE A 1 90 ? 3.567 3.424 7.105 1.00 88.94 90 PHE A O 1
ATOM 760 N N . LEU A 1 91 ? 4.310 4.268 5.166 1.00 89.12 91 LEU A N 1
ATOM 761 C CA . LEU A 1 91 ? 3.170 3.829 4.345 1.00 89.12 91 LEU A CA 1
ATOM 762 C C . LEU A 1 91 ? 2.836 2.332 4.499 1.00 89.12 91 LEU A C 1
ATOM 764 O O . LEU A 1 91 ? 1.664 1.965 4.591 1.00 89.12 91 LEU A O 1
ATOM 768 N N . GLU A 1 92 ? 3.858 1.474 4.579 1.00 87.88 92 GLU A N 1
ATOM 769 C CA . GLU A 1 92 ? 3.709 0.020 4.773 1.00 87.88 92 GLU A CA 1
ATOM 770 C C . GLU A 1 92 ? 3.102 -0.350 6.136 1.00 87.88 92 GLU A C 1
ATOM 772 O O . GLU A 1 92 ? 2.643 -1.474 6.316 1.00 87.88 92 GLU A O 1
ATOM 777 N N . VAL A 1 93 ? 3.059 0.587 7.089 1.00 90.00 93 VAL A N 1
ATOM 778 C CA . VAL A 1 93 ? 2.352 0.454 8.373 1.00 90.00 93 VAL A CA 1
ATOM 779 C C . VAL A 1 93 ? 1.039 1.233 8.351 1.00 90.00 93 VAL A C 1
ATOM 781 O O . VAL A 1 93 ? 0.004 0.734 8.793 1.00 90.00 93 VAL A O 1
ATOM 784 N N . ALA A 1 94 ? 1.060 2.453 7.816 1.00 92.62 94 ALA A N 1
ATOM 785 C CA . ALA A 1 94 ? -0.073 3.360 7.819 1.00 92.62 94 ALA A CA 1
ATOM 786 C C . ALA A 1 94 ? -1.259 2.776 7.059 1.00 92.62 94 ALA A C 1
ATOM 788 O O . ALA A 1 94 ? -2.330 2.615 7.628 1.00 92.62 94 ALA A O 1
ATOM 789 N N . VAL A 1 95 ? -1.063 2.390 5.800 1.00 94.00 95 VAL A N 1
ATOM 790 C CA . VAL A 1 95 ? -2.136 1.909 4.921 1.00 94.00 95 VAL A CA 1
ATOM 791 C C . VAL A 1 95 ? -2.848 0.669 5.483 1.00 94.00 95 VAL A C 1
ATOM 793 O O . VAL A 1 95 ? -4.070 0.736 5.640 1.00 94.00 95 VAL A O 1
ATOM 796 N N . PRO A 1 96 ? -2.164 -0.434 5.859 1.00 92.81 96 PRO A N 1
ATOM 797 C CA . PRO A 1 96 ? -2.855 -1.585 6.437 1.00 92.81 96 PRO A CA 1
ATOM 798 C C . PRO A 1 96 ? -3.508 -1.281 7.778 1.00 92.81 96 PRO A C 1
ATOM 800 O O . PRO A 1 96 ? -4.585 -1.801 8.070 1.00 92.81 96 PRO A O 1
ATOM 803 N N . THR A 1 97 ? -2.898 -0.415 8.586 1.00 93.94 97 THR A N 1
ATOM 804 C CA . THR A 1 97 ? -3.485 -0.038 9.870 1.00 93.94 97 THR A CA 1
ATOM 805 C C . THR A 1 97 ? -4.738 0.810 9.665 1.00 93.94 97 THR A C 1
ATOM 807 O O . THR A 1 97 ? -5.766 0.488 10.250 1.00 93.94 97 THR A O 1
ATOM 810 N N . ILE A 1 98 ? -4.726 1.804 8.775 1.00 95.62 98 ILE A N 1
ATOM 811 C CA . ILE A 1 98 ? -5.912 2.600 8.425 1.00 95.62 98 ILE A CA 1
ATOM 812 C C . ILE A 1 98 ? -7.017 1.693 7.881 1.00 95.62 98 ILE A C 1
ATOM 814 O O . ILE A 1 98 ? -8.141 1.751 8.372 1.00 95.62 98 ILE A O 1
ATOM 818 N N . MET A 1 99 ? -6.711 0.811 6.922 1.00 95.25 99 MET A N 1
ATOM 819 C CA . MET A 1 99 ? -7.717 -0.101 6.369 1.00 95.25 99 MET A CA 1
ATOM 820 C C . MET A 1 99 ? -8.357 -0.963 7.459 1.00 95.25 99 MET A C 1
ATOM 822 O O . MET A 1 99 ? -9.567 -1.177 7.424 1.00 95.25 99 MET A O 1
ATOM 826 N N . SER A 1 100 ? -7.584 -1.402 8.462 1.00 95.25 100 SER A N 1
ATOM 827 C CA . SER A 1 100 ? -8.101 -2.218 9.571 1.00 95.25 100 SER A CA 1
ATOM 828 C C . SER A 1 100 ? -9.101 -1.487 10.469 1.00 95.25 100 SER A C 1
ATOM 830 O O . SER A 1 100 ? -9.838 -2.149 11.193 1.00 95.25 100 SER A O 1
ATOM 832 N N . PHE A 1 101 ? -9.164 -0.153 10.424 1.00 95.06 101 PHE A N 1
ATOM 833 C CA . PHE A 1 101 ? -10.252 0.607 11.043 1.00 95.06 101 PHE A CA 1
ATOM 834 C C . PHE A 1 101 ? -11.523 0.601 10.192 1.00 95.06 101 PHE A C 1
ATOM 836 O O . PHE A 1 101 ? -12.619 0.607 10.747 1.00 95.06 101 PHE A O 1
ATOM 843 N N . LEU A 1 102 ? -11.383 0.619 8.865 1.00 95.00 102 LEU A N 1
ATOM 844 C CA . LEU A 1 102 ? -12.490 0.834 7.932 1.00 95.00 102 LEU A CA 1
ATOM 845 C C . LEU A 1 102 ? -13.387 -0.393 7.783 1.00 95.00 102 LEU A C 1
ATOM 847 O O . LEU A 1 102 ? -14.606 -0.248 7.692 1.00 95.00 102 LEU A O 1
ATOM 851 N N . ASP A 1 103 ? -12.798 -1.589 7.755 1.00 95.31 103 ASP A N 1
ATOM 852 C CA . ASP A 1 103 ? -13.555 -2.830 7.595 1.00 95.31 103 ASP A CA 1
ATOM 853 C C . ASP A 1 103 ? -12.812 -4.055 8.148 1.00 95.31 103 ASP A C 1
ATOM 855 O O . ASP A 1 103 ? -11.610 -4.008 8.434 1.00 95.31 103 ASP A O 1
ATOM 859 N N . LEU A 1 104 ? -13.529 -5.167 8.301 1.00 95.69 104 LEU A N 1
ATOM 860 C CA . LEU A 1 104 ? -12.958 -6.445 8.723 1.00 95.69 104 LEU A CA 1
ATOM 861 C C . LEU A 1 104 ? -11.983 -6.985 7.671 1.00 95.69 104 LEU A C 1
ATOM 863 O O . LEU A 1 104 ? -12.228 -6.889 6.475 1.00 95.69 104 LEU A O 1
ATOM 867 N N . HIS A 1 105 ? -10.896 -7.619 8.107 1.00 92.19 105 HIS A N 1
ATOM 868 C CA . HIS A 1 105 ? -9.900 -8.208 7.206 1.00 92.19 105 HIS A CA 1
ATOM 869 C C . HIS A 1 105 ? -10.483 -9.249 6.243 1.00 92.19 105 HIS A C 1
ATOM 871 O O . HIS A 1 105 ? -9.936 -9.437 5.154 1.00 92.19 105 HIS A O 1
ATOM 877 N N . ASP A 1 106 ? -11.576 -9.903 6.633 1.00 90.88 106 ASP A N 1
ATOM 878 C CA . ASP A 1 106 ? -12.262 -10.909 5.823 1.00 90.88 106 ASP A CA 1
ATOM 879 C C . ASP A 1 106 ? -12.999 -10.297 4.623 1.00 90.88 106 ASP A C 1
ATOM 881 O O . ASP A 1 106 ? -13.240 -10.993 3.641 1.00 90.88 106 ASP A O 1
ATOM 885 N N . SER A 1 107 ? -13.309 -8.994 4.650 1.00 91.56 107 SER A N 1
ATOM 886 C CA . SER A 1 107 ? -13.905 -8.300 3.502 1.00 91.56 107 SER A CA 1
ATOM 887 C C . SER A 1 107 ? -12.870 -7.821 2.482 1.00 91.56 107 SER A C 1
ATOM 889 O O . SER A 1 107 ? -13.227 -7.260 1.445 1.00 91.56 107 SER A O 1
ATOM 891 N N . TRP A 1 108 ? -11.575 -8.005 2.758 1.00 90.00 108 TRP A N 1
ATOM 892 C CA . TRP A 1 108 ? -10.519 -7.452 1.921 1.00 90.00 108 TRP A CA 1
ATOM 893 C C . TRP A 1 108 ? -10.169 -8.377 0.769 1.00 90.00 108 TRP A C 1
ATOM 895 O O . TRP A 1 108 ? -9.607 -9.457 0.970 1.00 90.00 108 TRP A O 1
ATOM 905 N N . GLU A 1 109 ? -10.332 -7.873 -0.449 1.00 88.94 109 GLU A N 1
ATOM 906 C CA . GLU A 1 109 ? -9.737 -8.503 -1.618 1.00 88.94 109 GLU A CA 1
ATOM 907 C C . GLU A 1 109 ? -8.211 -8.316 -1.613 1.00 88.94 109 GLU A C 1
ATOM 909 O O . GLU A 1 109 ? -7.666 -7.261 -1.265 1.00 88.94 109 GLU A O 1
ATOM 914 N N . LYS A 1 110 ? -7.487 -9.390 -1.938 1.00 81.88 110 LYS A N 1
ATOM 915 C CA . LYS A 1 110 ? -6.022 -9.422 -1.908 1.00 81.88 110 LYS A CA 1
ATOM 916 C C . LYS A 1 110 ? -5.512 -9.751 -3.302 1.00 81.88 110 LYS A C 1
ATOM 918 O O . LYS A 1 110 ? -5.590 -10.895 -3.744 1.00 81.88 110 LYS A O 1
ATOM 923 N N . HIS A 1 111 ? -4.932 -8.760 -3.968 1.00 79.69 111 HIS A N 1
ATOM 924 C CA . HIS A 1 111 ? -4.195 -8.988 -5.203 1.00 79.69 111 HIS A CA 1
ATOM 925 C C . HIS A 1 111 ? -2.726 -9.221 -4.872 1.00 79.69 111 HIS A C 1
ATOM 927 O O . HIS A 1 111 ? -2.077 -8.403 -4.223 1.00 79.69 111 HIS A O 1
ATOM 933 N N . TYR A 1 112 ? -2.212 -10.362 -5.313 1.00 76.25 112 TYR A N 1
ATOM 934 C CA . TYR A 1 112 ? -0.804 -10.701 -5.189 1.00 76.25 112 TYR A CA 1
ATOM 935 C C . TYR A 1 112 ? -0.115 -10.501 -6.533 1.00 76.25 112 TYR A C 1
ATOM 937 O O . TYR A 1 112 ? -0.659 -10.860 -7.577 1.00 76.25 112 TYR A O 1
ATOM 945 N N . GLY A 1 113 ? 1.085 -9.943 -6.475 1.00 84.44 113 GLY A N 1
ATOM 946 C CA . GLY A 1 113 ? 2.005 -9.798 -7.593 1.00 84.44 113 GLY A CA 1
ATOM 947 C C . GLY A 1 113 ? 3.392 -10.260 -7.176 1.00 84.44 113 GLY A C 1
ATOM 948 O O . GLY A 1 113 ? 3.566 -10.863 -6.110 1.00 84.44 113 GLY A O 1
ATOM 949 N N . LEU A 1 114 ? 4.380 -9.984 -8.019 1.00 89.75 114 LEU A N 1
ATOM 950 C CA . LEU A 1 114 ? 5.768 -10.313 -7.732 1.00 89.75 114 LEU A CA 1
ATOM 951 C C . LEU A 1 114 ? 6.473 -9.131 -7.075 1.00 89.75 114 LEU A C 1
ATOM 953 O O . LEU A 1 114 ? 6.768 -8.133 -7.731 1.00 89.75 114 LEU A O 1
ATOM 957 N N . TYR A 1 115 ? 6.815 -9.293 -5.803 1.00 88.88 115 TYR A N 1
ATOM 958 C CA . TYR A 1 115 ? 7.778 -8.437 -5.126 1.00 88.88 115 TYR A CA 1
ATOM 959 C C . TYR A 1 115 ? 9.174 -9.023 -5.336 1.00 88.88 115 TYR A C 1
ATOM 961 O O . TYR A 1 115 ? 9.543 -10.031 -4.740 1.00 88.88 115 TYR A O 1
ATOM 969 N N . LEU A 1 116 ? 9.960 -8.407 -6.216 1.00 91.31 116 LEU A N 1
ATOM 970 C CA . LEU A 1 116 ? 11.341 -8.801 -6.485 1.00 91.31 116 LEU A CA 1
ATOM 971 C C . LEU A 1 116 ? 12.225 -8.812 -5.227 1.00 91.31 116 LEU A C 1
ATOM 973 O O . LEU A 1 116 ? 13.056 -9.718 -5.142 1.00 91.31 116 LEU A O 1
ATOM 977 N N . PRO A 1 117 ? 12.057 -7.906 -4.237 1.00 88.31 117 PRO A N 1
ATOM 978 C CA . PRO A 1 117 ? 12.830 -7.976 -3.004 1.00 88.31 117 PRO A CA 1
ATOM 979 C C . PRO A 1 117 ? 12.605 -9.257 -2.200 1.00 88.31 117 PRO A C 1
ATOM 981 O O . PRO A 1 117 ? 13.542 -9.739 -1.571 1.00 88.31 117 PRO A O 1
ATOM 984 N N . ASP A 1 118 ? 11.416 -9.862 -2.280 1.00 85.19 118 ASP A N 1
ATOM 985 C CA . ASP A 1 118 ? 11.140 -11.141 -1.613 1.00 85.19 118 ASP A CA 1
ATOM 986 C C . ASP A 1 118 ? 11.965 -12.288 -2.230 1.00 85.19 118 ASP A C 1
ATOM 988 O O . ASP A 1 118 ? 12.281 -13.261 -1.550 1.00 85.19 118 ASP A O 1
ATOM 992 N N . LYS A 1 119 ? 12.326 -12.182 -3.519 1.00 89.75 119 LYS A N 1
ATOM 993 C CA . LYS A 1 119 ? 13.058 -13.217 -4.271 1.00 89.75 119 LYS A CA 1
ATOM 994 C C . LYS A 1 119 ? 14.566 -12.972 -4.340 1.00 89.75 119 LYS A C 1
ATOM 996 O O . LYS A 1 119 ? 15.340 -13.922 -4.333 1.00 89.75 119 LYS A O 1
ATOM 1001 N N . TYR A 1 120 ? 14.975 -11.713 -4.452 1.00 90.50 120 TYR A N 1
ATOM 1002 C CA . TYR A 1 120 ? 16.357 -11.321 -4.746 1.00 90.50 120 TYR A CA 1
ATOM 1003 C C . TYR A 1 120 ? 16.984 -10.440 -3.659 1.00 90.50 120 TYR A C 1
ATOM 1005 O O . TYR A 1 120 ? 18.129 -10.016 -3.799 1.00 90.50 120 TYR A O 1
ATOM 1013 N N . GLY A 1 121 ? 16.250 -10.157 -2.581 1.00 86.69 121 GLY A N 1
ATOM 1014 C CA . GLY A 1 121 ? 16.677 -9.240 -1.534 1.00 86.69 121 GLY A CA 1
ATOM 1015 C C . GLY A 1 121 ? 16.628 -7.768 -1.954 1.00 86.69 121 GLY A C 1
ATOM 1016 O O . GLY A 1 121 ? 16.221 -7.397 -3.057 1.00 86.69 121 GLY A O 1
ATOM 1017 N N . SER A 1 122 ? 17.047 -6.903 -1.036 1.00 83.81 122 SER A N 1
ATOM 1018 C CA . SER A 1 122 ? 17.020 -5.445 -1.193 1.00 83.81 122 SER A CA 1
ATOM 1019 C C . SER A 1 122 ? 18.191 -4.942 -2.044 1.00 83.81 122 SER A C 1
ATOM 1021 O O . SER A 1 122 ? 19.163 -4.408 -1.516 1.00 83.81 122 SER A O 1
ATOM 1023 N N . ILE A 1 123 ? 18.106 -5.112 -3.363 1.00 88.31 123 ILE A N 1
ATOM 1024 C CA . ILE A 1 123 ? 19.108 -4.626 -4.326 1.00 88.31 123 ILE A CA 1
ATOM 1025 C C . ILE A 1 123 ? 18.568 -3.477 -5.187 1.00 88.31 123 ILE A C 1
ATOM 1027 O O . ILE A 1 123 ? 17.386 -3.130 -5.146 1.00 88.31 123 ILE A O 1
ATOM 1031 N N . ASN A 1 124 ? 19.439 -2.858 -5.984 1.00 86.81 124 ASN A N 1
ATOM 1032 C CA . ASN A 1 124 ? 19.018 -1.838 -6.936 1.00 86.81 124 ASN A CA 1
ATOM 1033 C C . ASN A 1 124 ? 18.406 -2.485 -8.192 1.00 86.81 124 ASN A C 1
ATOM 1035 O O . ASN A 1 124 ? 19.119 -3.031 -9.024 1.00 86.81 124 ASN A O 1
ATOM 1039 N N . PHE A 1 125 ? 17.088 -2.369 -8.349 1.00 90.50 125 PHE A N 1
ATOM 1040 C CA . PHE A 1 125 ? 16.337 -2.889 -9.502 1.00 90.50 125 PHE A CA 1
ATOM 1041 C C . PHE A 1 125 ? 16.210 -1.887 -10.668 1.00 90.50 125 PHE A C 1
ATOM 1043 O O . PHE A 1 125 ? 15.341 -2.039 -11.529 1.00 90.50 125 PHE A O 1
ATOM 1050 N N . ALA A 1 126 ? 17.013 -0.816 -10.690 1.00 91.44 126 ALA A N 1
ATOM 1051 C CA . ALA A 1 126 ? 16.848 0.259 -11.666 1.00 91.44 126 ALA A CA 1
ATOM 1052 C C . ALA A 1 126 ? 17.141 -0.154 -13.112 1.00 91.44 126 ALA A C 1
ATOM 1054 O O . ALA A 1 126 ? 16.531 0.411 -14.014 1.00 91.44 126 ALA A O 1
ATOM 1055 N N . ASP A 1 127 ? 18.027 -1.127 -13.336 1.00 91.44 127 ASP A N 1
ATOM 1056 C CA . ASP A 1 127 ? 18.415 -1.576 -14.682 1.00 91.44 127 ASP A CA 1
ATOM 1057 C C . ASP A 1 127 ? 17.318 -2.375 -15.404 1.00 91.44 127 ASP A C 1
ATOM 1059 O O . ASP A 1 127 ? 17.375 -2.567 -16.618 1.00 91.44 127 ASP A O 1
ATOM 1063 N N . GLY A 1 128 ? 16.303 -2.831 -14.665 1.00 91.75 128 GLY A N 1
ATOM 1064 C CA . GLY A 1 128 ? 15.198 -3.605 -15.209 1.00 91.75 128 GLY A CA 1
ATOM 1065 C C . GLY A 1 128 ? 15.496 -5.063 -15.517 1.00 91.75 128 GLY A C 1
ATOM 1066 O O . GLY A 1 128 ? 14.569 -5.790 -15.865 1.00 91.75 128 GLY A O 1
ATOM 1067 N N . LYS A 1 129 ? 16.738 -5.539 -15.393 1.00 93.62 129 LYS A N 1
ATOM 1068 C CA . LYS A 1 129 ? 17.103 -6.889 -15.849 1.00 93.62 129 LYS A CA 1
ATOM 1069 C C . LYS A 1 129 ? 16.261 -7.954 -15.146 1.00 93.62 129 LYS A C 1
ATOM 1071 O O . LYS A 1 129 ? 15.662 -8.810 -15.791 1.00 93.62 129 LYS A O 1
ATOM 1076 N N . LEU A 1 130 ? 16.156 -7.855 -13.822 1.00 94.44 130 LEU A N 1
ATOM 1077 C CA . LEU A 1 130 ? 15.345 -8.771 -13.017 1.00 94.44 130 LEU A CA 1
ATOM 1078 C C . LEU A 1 130 ? 13.840 -8.522 -13.154 1.00 94.44 130 LEU A C 1
ATOM 1080 O O . LEU A 1 130 ? 13.067 -9.464 -12.994 1.00 94.44 130 LEU A O 1
ATOM 1084 N N . VAL A 1 131 ? 13.421 -7.296 -13.483 1.00 94.06 131 VAL A N 1
ATOM 1085 C CA . VAL A 1 131 ? 12.013 -6.986 -13.776 1.00 94.06 131 VAL A CA 1
ATOM 1086 C C . VAL A 1 131 ? 11.573 -7.776 -15.004 1.00 94.06 131 VAL A C 1
ATOM 1088 O O . VAL A 1 131 ? 10.634 -8.563 -14.928 1.00 94.06 131 VAL A O 1
ATOM 1091 N N . TRP A 1 132 ? 12.285 -7.626 -16.121 1.00 93.62 132 TRP A N 1
ATOM 1092 C CA . TRP A 1 132 ? 11.838 -8.165 -17.405 1.00 93.62 132 TRP A CA 1
ATOM 1093 C C . TRP A 1 132 ? 12.031 -9.674 -17.543 1.00 93.62 132 TRP A C 1
ATOM 1095 O O . TRP A 1 132 ? 11.224 -10.306 -18.212 1.00 93.62 132 TRP A O 1
ATOM 1105 N N . ILE A 1 133 ? 13.023 -10.274 -16.871 1.00 94.69 133 ILE A N 1
ATOM 1106 C CA . ILE A 1 133 ? 13.176 -11.743 -16.837 1.00 94.69 133 ILE A CA 1
ATOM 1107 C C . ILE A 1 133 ? 12.010 -12.416 -16.096 1.00 94.69 133 ILE A C 1
ATOM 1109 O O . ILE A 1 133 ? 11.658 -13.549 -16.408 1.00 94.69 133 ILE A O 1
ATOM 1113 N N . ASN A 1 134 ? 11.407 -11.738 -15.116 1.00 94.06 134 ASN A N 1
ATOM 1114 C CA . ASN A 1 134 ? 10.263 -12.275 -14.378 1.00 94.06 134 ASN A CA 1
ATOM 1115 C C . ASN A 1 134 ? 8.908 -11.769 -14.910 1.00 94.06 134 ASN A C 1
ATOM 1117 O O . ASN A 1 134 ? 7.868 -12.140 -14.367 1.00 94.06 134 ASN A O 1
ATOM 1121 N N . TYR A 1 135 ? 8.901 -10.912 -15.933 1.00 91.31 135 TYR A N 1
ATOM 1122 C CA . TYR A 1 135 ? 7.676 -10.368 -16.506 1.00 91.31 135 TYR A CA 1
ATOM 1123 C C . TYR A 1 135 ? 7.049 -11.349 -17.504 1.00 91.31 135 TYR A C 1
ATOM 1125 O O . TYR A 1 135 ? 7.726 -11.905 -18.365 1.00 91.31 135 TYR A O 1
ATOM 1133 N N . ASN A 1 136 ? 5.730 -11.501 -17.420 1.00 88.94 136 ASN A N 1
ATOM 1134 C CA . ASN A 1 136 ? 4.884 -12.101 -18.447 1.00 88.94 136 ASN A CA 1
ATOM 1135 C C . ASN A 1 136 ? 3.524 -11.382 -18.451 1.00 88.94 136 ASN A C 1
ATOM 1137 O O . ASN A 1 136 ? 3.247 -10.587 -17.555 1.00 88.94 136 ASN A O 1
ATOM 1141 N N . TYR A 1 137 ? 2.676 -11.638 -19.447 1.00 85.50 137 TYR A N 1
ATOM 1142 C CA . TYR A 1 137 ? 1.386 -10.948 -19.568 1.00 85.50 137 TYR A CA 1
ATOM 1143 C C . TYR A 1 137 ? 0.335 -11.368 -18.525 1.00 85.50 137 TYR A C 1
ATOM 1145 O O . TYR A 1 137 ? -0.636 -10.637 -18.337 1.00 85.50 137 TYR A O 1
ATOM 1153 N N . ASP A 1 138 ? 0.542 -12.482 -17.820 1.00 86.19 138 ASP A N 1
ATOM 1154 C CA . ASP A 1 138 ? -0.388 -13.012 -16.813 1.00 86.19 138 ASP A CA 1
ATOM 1155 C C . ASP A 1 138 ? -0.111 -12.470 -15.400 1.00 86.19 138 ASP A C 1
ATOM 1157 O O . ASP A 1 138 ? -0.899 -12.667 -14.467 1.00 86.19 138 ASP A O 1
ATOM 1161 N N . ILE A 1 139 ? 1.016 -11.777 -15.203 1.00 87.56 139 ILE A N 1
ATOM 1162 C CA . ILE A 1 139 ? 1.375 -11.221 -13.903 1.00 87.56 139 ILE A CA 1
ATOM 1163 C C . ILE A 1 139 ? 0.485 -10.019 -13.554 1.00 87.56 139 ILE A C 1
ATOM 1165 O O . ILE A 1 139 ? 0.415 -9.036 -14.287 1.00 87.56 139 ILE A O 1
ATOM 1169 N N . LYS A 1 140 ? 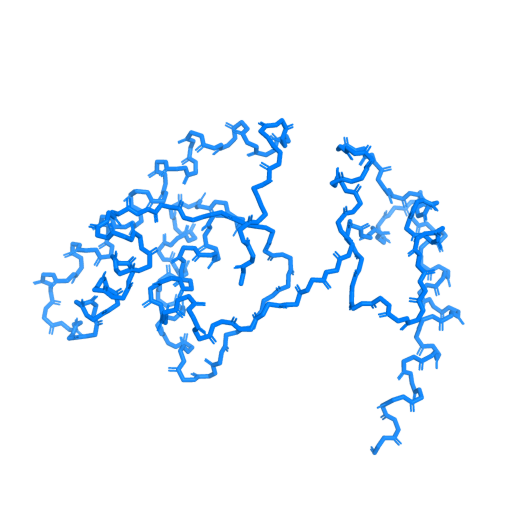-0.164 -10.061 -12.382 1.00 85.81 140 LYS A N 1
ATOM 1170 C CA . LYS A 1 140 ? -1.052 -8.970 -11.929 1.00 85.81 140 LYS A CA 1
ATOM 1171 C C . LYS A 1 140 ? -0.301 -7.656 -11.701 1.00 85.81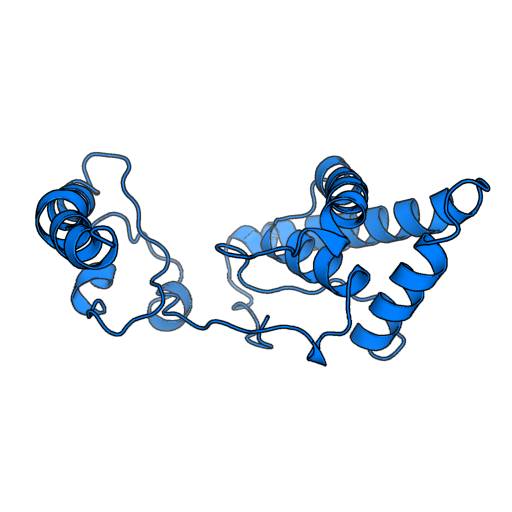 140 LYS A C 1
ATOM 1173 O O . LYS A 1 140 ? -0.797 -6.595 -12.057 1.00 85.81 140 LYS A O 1
ATOM 1178 N N . PHE A 1 141 ? 0.881 -7.727 -11.087 1.00 88.50 141 PHE A N 1
ATOM 1179 C CA . PHE A 1 141 ? 1.832 -6.619 -10.999 1.00 88.50 141 PHE A CA 1
ATOM 1180 C C . PHE A 1 141 ? 3.228 -7.128 -10.624 1.00 88.50 141 PHE A C 1
ATOM 1182 O O . PHE A 1 141 ? 3.381 -8.231 -10.092 1.00 88.50 141 PHE A O 1
ATOM 1189 N N . ILE A 1 142 ? 4.238 -6.292 -10.859 1.00 91.12 142 ILE A N 1
ATOM 1190 C CA . ILE A 1 142 ? 5.630 -6.523 -10.470 1.00 91.12 142 ILE A CA 1
ATOM 1191 C C . ILE A 1 142 ? 6.182 -5.272 -9.777 1.00 91.12 142 ILE A C 1
ATOM 1193 O O . ILE A 1 142 ? 5.964 -4.154 -10.243 1.00 91.12 142 ILE A O 1
ATOM 1197 N N . HIS A 1 143 ? 6.875 -5.450 -8.654 1.00 90.00 143 HIS A N 1
ATOM 1198 C CA . HIS A 1 143 ? 7.472 -4.371 -7.870 1.00 90.00 143 HIS A CA 1
ATOM 1199 C C . HIS A 1 143 ? 8.891 -4.746 -7.392 1.00 90.00 143 HIS A C 1
ATOM 1201 O O . HIS A 1 143 ? 9.102 -5.890 -6.991 1.00 90.00 143 HIS A O 1
ATOM 1207 N N . PRO A 1 144 ? 9.849 -3.798 -7.340 1.00 90.44 144 PRO A N 1
ATOM 1208 C CA . PRO A 1 144 ? 9.761 -2.440 -7.869 1.00 90.44 144 PRO A CA 1
ATOM 1209 C C . PRO A 1 144 ? 10.071 -2.396 -9.368 1.00 90.44 144 PRO A C 1
ATOM 1211 O O . PRO A 1 144 ? 10.864 -3.182 -9.876 1.00 90.44 144 PRO A O 1
ATOM 1214 N N . VAL A 1 145 ? 9.527 -1.391 -10.053 1.00 91.62 145 VAL A N 1
ATOM 1215 C CA . VAL A 1 145 ? 9.995 -0.966 -11.380 1.00 91.62 145 VAL A CA 1
ATOM 1216 C C . VAL A 1 145 ? 10.401 0.496 -11.282 1.00 91.62 145 VAL A C 1
ATOM 1218 O O . VAL A 1 145 ? 9.670 1.315 -10.724 1.00 91.62 145 VAL A O 1
ATOM 1221 N N . LYS A 1 146 ? 11.594 0.838 -11.770 1.00 91.88 146 LYS A N 1
ATOM 1222 C CA . LYS A 1 146 ? 12.112 2.211 -11.723 1.00 91.88 146 LYS A CA 1
ATOM 1223 C C . LYS A 1 146 ? 12.169 2.777 -13.132 1.00 91.88 146 LYS A C 1
ATOM 1225 O O . LYS A 1 146 ? 12.644 2.112 -14.043 1.00 91.88 146 LYS A O 1
ATOM 1230 N N . PHE A 1 147 ? 11.737 4.022 -13.295 1.00 92.50 147 PHE A N 1
ATOM 1231 C CA . PHE A 1 147 ? 11.727 4.702 -14.594 1.00 92.50 147 PHE A CA 1
ATOM 1232 C C . PHE A 1 147 ? 12.611 5.950 -14.633 1.00 92.50 147 PHE A C 1
ATOM 1234 O O . PHE A 1 147 ? 12.722 6.576 -15.683 1.00 92.50 147 PHE A O 1
ATOM 1241 N N . LEU A 1 148 ? 13.254 6.313 -13.522 1.00 91.19 148 LEU A N 1
ATOM 1242 C CA . LEU A 1 148 ? 14.069 7.523 -13.404 1.00 91.19 148 LEU A CA 1
ATOM 1243 C C . LEU A 1 148 ? 15.563 7.222 -13.582 1.00 91.19 148 LEU A C 1
ATOM 1245 O O . LEU A 1 148 ? 16.052 6.179 -13.152 1.00 91.19 148 LEU A O 1
ATOM 1249 N N . GLY A 1 149 ? 16.288 8.159 -14.199 1.00 91.00 149 GLY A N 1
ATOM 1250 C CA . GLY A 1 149 ? 17.737 8.079 -14.414 1.00 91.00 149 GLY A CA 1
ATOM 1251 C C . GLY A 1 149 ? 18.165 7.273 -15.647 1.00 91.00 149 GLY A C 1
ATOM 1252 O O . GLY A 1 149 ? 17.362 6.593 -16.295 1.00 91.00 149 GLY A O 1
ATOM 1253 N N . ASN A 1 150 ? 19.453 7.357 -15.989 1.00 93.56 150 ASN A N 1
ATOM 1254 C CA . ASN A 1 150 ? 20.020 6.689 -17.169 1.00 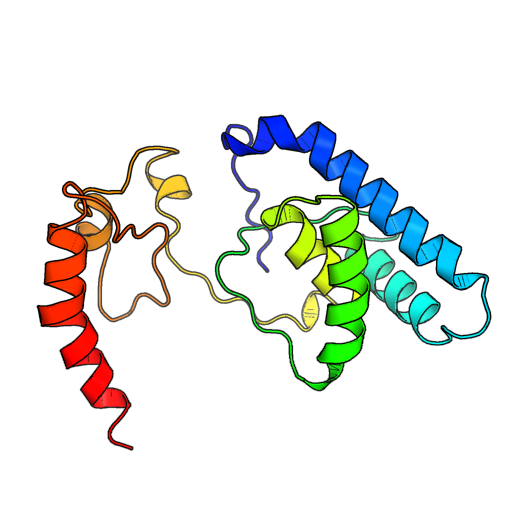93.56 150 ASN A CA 1
ATOM 1255 C C . ASN A 1 150 ? 19.975 5.161 -17.057 1.00 93.56 150 ASN A C 1
ATOM 1257 O O . ASN A 1 150 ? 19.638 4.494 -18.030 1.00 93.56 150 ASN A O 1
ATOM 1261 N N . VAL A 1 151 ? 20.207 4.624 -15.855 1.00 93.62 151 VAL A N 1
ATOM 1262 C CA . VAL A 1 151 ? 20.155 3.179 -15.572 1.00 93.62 151 VAL A CA 1
ATOM 1263 C C . VAL A 1 151 ? 18.783 2.582 -15.920 1.00 93.62 151 VAL A C 1
ATOM 1265 O O . VAL A 1 151 ? 18.710 1.474 -16.429 1.00 93.62 151 VAL A O 1
ATOM 1268 N N . ALA A 1 152 ? 17.700 3.348 -15.751 1.00 94.81 152 ALA A N 1
ATOM 1269 C CA . ALA A 1 152 ? 16.335 2.915 -16.049 1.00 94.81 152 ALA A CA 1
ATOM 1270 C C . ALA A 1 152 ? 15.897 3.100 -17.514 1.00 94.81 152 ALA A C 1
ATOM 1272 O O . ALA A 1 152 ? 14.714 2.936 -17.828 1.00 94.81 152 ALA A O 1
ATOM 1273 N N . LYS A 1 153 ? 16.810 3.455 -18.431 1.00 94.88 153 LYS A N 1
ATOM 1274 C CA . LYS A 1 153 ? 16.497 3.582 -19.865 1.00 94.88 153 LYS A CA 1
ATOM 1275 C C . LYS A 1 153 ? 15.844 2.313 -20.446 1.00 94.88 153 LYS A C 1
ATOM 1277 O O . LYS A 1 153 ? 14.797 2.479 -21.076 1.00 94.88 153 LYS A O 1
ATOM 1282 N N . PRO A 1 154 ? 16.329 1.085 -20.166 1.00 93.38 154 PRO A N 1
ATOM 1283 C CA . PRO A 1 154 ? 15.695 -0.134 -20.673 1.00 93.38 154 PRO A CA 1
ATOM 1284 C C . PRO A 1 154 ? 14.241 -0.293 -20.207 1.00 93.38 154 PRO A C 1
ATOM 1286 O O . PRO A 1 154 ? 13.381 -0.704 -20.983 1.00 93.38 154 PRO A O 1
ATOM 1289 N N . ASN A 1 155 ? 13.928 0.105 -18.965 1.00 94.69 155 ASN A N 1
ATOM 1290 C CA . ASN A 1 155 ? 12.556 0.059 -18.447 1.00 94.69 155 ASN A CA 1
ATOM 1291 C C . ASN A 1 155 ? 11.618 0.988 -19.215 1.00 94.69 155 ASN A C 1
ATOM 1293 O O . ASN A 1 155 ? 10.485 0.617 -19.517 1.00 94.69 155 ASN A O 1
ATOM 1297 N N . ARG A 1 156 ? 12.083 2.202 -19.535 1.00 94.94 156 ARG A N 1
ATOM 1298 C CA . ARG A 1 156 ? 11.298 3.170 -20.310 1.00 94.94 156 ARG A CA 1
ATOM 1299 C C . ARG A 1 156 ? 11.073 2.696 -21.742 1.00 94.94 156 ARG A C 1
ATOM 1301 O O . ARG A 1 156 ? 9.970 2.856 -22.255 1.00 94.94 156 ARG A O 1
ATOM 1308 N N . GLU A 1 157 ? 12.090 2.108 -22.367 1.00 94.44 157 GLU A N 1
ATOM 1309 C CA . GLU A 1 157 ? 11.974 1.534 -23.712 1.00 94.44 157 GLU A CA 1
ATOM 1310 C C . GLU A 1 157 ? 10.959 0.389 -23.735 1.00 94.44 157 GLU A C 1
ATOM 1312 O O . GLU A 1 157 ? 10.044 0.415 -24.555 1.00 94.44 157 GLU A O 1
ATOM 1317 N N . LYS A 1 158 ? 11.034 -0.545 -22.778 1.00 93.69 158 LYS A N 1
ATOM 1318 C CA . LYS A 1 158 ? 10.052 -1.629 -22.635 1.00 93.69 158 LYS A CA 1
ATOM 1319 C C . LYS A 1 158 ? 8.634 -1.123 -22.377 1.00 93.69 158 LYS A C 1
ATOM 1321 O O . LYS A 1 158 ? 7.696 -1.566 -23.036 1.00 93.69 158 LYS A O 1
ATOM 1326 N N . LEU A 1 159 ? 8.464 -0.152 -21.478 1.00 92.38 159 LEU A N 1
ATOM 1327 C CA . LEU A 1 159 ? 7.161 0.467 -21.220 1.00 92.38 159 LEU A CA 1
ATOM 1328 C C . LEU A 1 159 ? 6.569 1.095 -22.492 1.00 92.38 159 LEU A C 1
ATOM 1330 O O . LEU A 1 159 ? 5.398 0.876 -22.800 1.00 92.38 159 LEU A O 1
ATOM 1334 N N . LYS A 1 160 ? 7.376 1.869 -23.228 1.00 94.81 160 LYS A N 1
ATOM 1335 C CA . LYS A 1 160 ? 6.944 2.605 -24.423 1.00 94.81 160 LYS A CA 1
ATOM 1336 C C . LYS A 1 160 ? 6.626 1.684 -25.599 1.00 94.81 160 LYS A C 1
ATOM 1338 O O . LYS A 1 160 ? 5.633 1.921 -26.284 1.00 94.81 160 LYS A O 1
ATOM 1343 N N . ASN A 1 161 ? 7.469 0.686 -25.839 1.00 94.69 161 ASN A N 1
ATOM 1344 C CA . ASN A 1 161 ? 7.422 -0.113 -27.061 1.00 94.69 161 ASN A CA 1
ATOM 1345 C C . ASN A 1 161 ? 6.551 -1.367 -26.920 1.00 94.69 161 ASN A C 1
ATOM 1347 O O . ASN A 1 161 ? 5.946 -1.778 -27.906 1.00 94.69 161 ASN A O 1
ATOM 1351 N N . ASP A 1 162 ? 6.429 -1.925 -25.712 1.00 91.56 162 ASP A N 1
ATOM 1352 C CA . ASP A 1 162 ? 5.757 -3.212 -25.512 1.00 91.56 162 ASP A CA 1
ATOM 1353 C C . ASP A 1 162 ? 4.478 -3.032 -24.679 1.00 91.56 162 ASP A C 1
ATOM 1355 O O . ASP A 1 162 ? 3.374 -3.356 -25.122 1.00 91.56 162 ASP A O 1
ATOM 1359 N N . ILE A 1 163 ? 4.606 -2.441 -23.485 1.00 90.12 163 ILE A N 1
ATOM 1360 C CA . ILE A 1 163 ? 3.525 -2.417 -22.487 1.00 90.12 163 ILE A CA 1
ATOM 1361 C C . ILE A 1 163 ? 2.395 -1.450 -22.867 1.00 90.12 163 ILE A C 1
ATOM 1363 O O . ILE A 1 163 ? 1.228 -1.834 -22.824 1.00 90.12 163 ILE A O 1
ATOM 1367 N N . ILE A 1 164 ? 2.708 -0.205 -23.252 1.00 91.06 164 ILE A N 1
ATOM 1368 C CA . ILE A 1 164 ? 1.691 0.782 -23.661 1.00 91.06 164 ILE A CA 1
ATOM 1369 C C . ILE A 1 164 ? 0.927 0.320 -24.918 1.00 91.06 164 ILE A C 1
ATOM 1371 O O . ILE A 1 164 ? -0.300 0.430 -24.946 1.00 91.06 164 ILE A O 1
ATOM 1375 N N . PRO A 1 165 ? 1.579 -0.204 -25.974 1.00 92.31 165 PRO A N 1
ATOM 1376 C CA . PRO A 1 165 ? 0.855 -0.747 -27.120 1.00 92.31 165 PRO A CA 1
ATOM 1377 C C . PRO A 1 165 ? -0.023 -1.950 -26.770 1.00 92.31 165 PRO A C 1
ATOM 1379 O O . PRO A 1 165 ? -1.138 -2.050 -27.284 1.00 92.31 165 PRO A O 1
ATOM 1382 N N . TYR A 1 166 ? 0.440 -2.833 -25.879 1.00 88.62 166 TYR A N 1
ATOM 1383 C CA . TYR A 1 166 ? -0.368 -3.945 -25.383 1.00 88.62 166 TYR A CA 1
ATOM 1384 C C . TYR A 1 166 ? -1.596 -3.455 -24.607 1.00 88.62 166 TYR A C 1
ATOM 1386 O O . TYR A 1 166 ? -2.708 -3.894 -24.895 1.00 88.62 166 TYR A O 1
ATOM 1394 N N . SER A 1 167 ? -1.435 -2.492 -23.691 1.00 86.56 167 SER A N 1
ATOM 1395 C CA . SER A 1 167 ? -2.547 -1.981 -22.878 1.00 86.56 167 SER A CA 1
ATOM 1396 C C . SER A 1 167 ? -3.638 -1.319 -23.721 1.00 86.56 167 SER A C 1
ATOM 1398 O O . SER A 1 167 ? -4.821 -1.498 -23.436 1.00 86.56 167 SER A O 1
ATOM 1400 N N . LYS A 1 168 ? -3.272 -0.655 -24.827 1.00 88.44 168 LYS A N 1
ATOM 1401 C CA . LYS A 1 168 ? -4.232 -0.067 -25.779 1.00 88.44 168 LYS A CA 1
ATOM 1402 C C . LYS A 1 168 ? -5.199 -1.079 -26.401 1.00 88.44 168 LYS A C 1
ATOM 1404 O O . LYS A 1 168 ? -6.242 -0.668 -26.903 1.00 88.44 168 LYS A O 1
ATOM 1409 N N . ARG A 1 169 ? -4.888 -2.381 -26.385 1.00 86.56 169 ARG A N 1
ATOM 1410 C CA . ARG A 1 169 ? -5.817 -3.435 -26.836 1.00 86.56 169 ARG A CA 1
ATOM 1411 C C . ARG A 1 169 ? -7.021 -3.591 -25.905 1.00 86.56 169 ARG A C 1
ATOM 1413 O O . ARG A 1 169 ? -8.067 -4.021 -26.363 1.00 86.56 169 ARG A O 1
ATOM 1420 N N . PHE A 1 170 ? -6.877 -3.207 -24.637 1.00 82.88 170 PHE A N 1
ATOM 1421 C CA . PHE A 1 170 ? -7.906 -3.336 -23.600 1.00 82.88 170 PHE A CA 1
ATOM 1422 C C . PHE A 1 170 ? -8.635 -2.021 -23.305 1.00 82.88 170 PHE A C 1
ATOM 1424 O O . PHE A 1 170 ? -9.613 -2.020 -22.569 1.00 82.88 170 PHE A O 1
ATOM 1431 N N . THR A 1 171 ? -8.160 -0.897 -23.852 1.00 75.62 171 THR A N 1
ATOM 1432 C CA . THR A 1 171 ? -8.770 0.430 -23.655 1.00 75.62 171 THR A CA 1
ATOM 1433 C C . THR A 1 171 ? -9.547 0.926 -24.874 1.00 75.62 171 THR A C 1
ATOM 1435 O O . THR A 1 171 ? -10.033 2.050 -24.858 1.00 75.62 171 THR A O 1
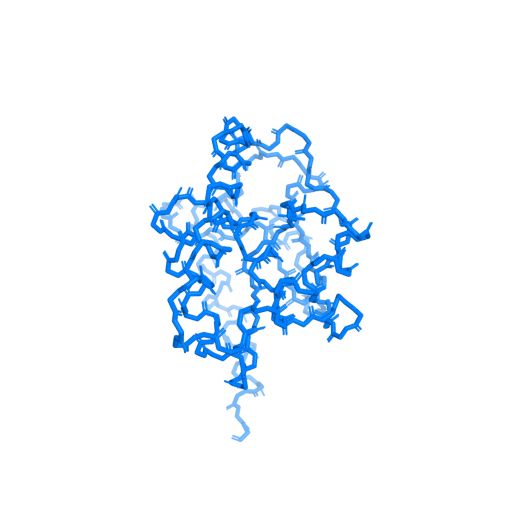ATOM 1438 N N . LYS A 1 172 ? -9.629 0.131 -25.950 1.00 61.84 172 LYS A N 1
ATOM 1439 C CA . LYS A 1 172 ? -10.520 0.375 -27.097 1.00 61.84 172 LYS A CA 1
ATOM 1440 C C . LYS A 1 172 ? -11.869 -0.322 -26.881 1.00 61.84 172 LYS A C 1
ATOM 1442 O O . LYS A 1 172 ? -12.298 -1.105 -27.726 1.00 61.84 172 LYS A O 1
ATOM 1447 N N . CYS A 1 173 ? -12.464 -0.070 -25.722 1.00 52.56 173 CYS A N 1
ATOM 1448 C CA . CYS A 1 173 ? -13.850 -0.415 -25.430 1.00 52.56 173 CYS A CA 1
ATOM 1449 C C . CYS A 1 173 ? -14.721 0.803 -25.726 1.00 52.56 173 CYS A C 1
ATOM 1451 O O . CYS A 1 173 ? -14.289 1.916 -25.345 1.00 52.56 173 CYS A O 1
#

Foldseek 3Di:
DDPPDDDCVDVCCVCVVLQQVLLVVLVVVLVVVVPPPPCPPSVQLVVQLCVLVVNDNDQDFDDQPDDDDDPVCVVQLVVSLVSSVVSPRDRRRSVVSSVSSRHHPVPDDDDDFAEVCVVPNDDDCQQVPSVVVPDDPPTPDYPDYDCDDPSNPVVVVCCVPPVVVVVVVVVPD

pLDDT: mean 84.51, std 13.86, range [36.84, 95.88]

Organism: Paramuricea clavata (NCBI:txid317549)

InterPro domains:
  IPR005049 STELLO-like [PTHR31362] (7-148)

Secondary structure (DSSP, 8-state):
----PPPTT-GGGGGHHHHHHHHHHHHHHHHHHTTSTT-TTHHHHHHHHHHHTTTS--------SS----GGGHHHHHHHHHHHHHTT--HHHHHHHHHHHHS-GGG------EEHHHHH-S---TT-HHHHHT--TT-S-EE----SSSTTHHHHHHIIIIIHHHHTTTS--

Radius of gyration: 19.03 Å; chains: 1; bounding box: 40×29×51 Å